Protein AF-A0A5X9KMF3-F1 (afdb_monomer_lite)

Radius of gyration: 29.98 Å; chains: 1; bounding box: 68×24×68 Å

Structure (mmCIF, N/CA/C/O backbone):
data_AF-A0A5X9KMF3-F1
#
_entry.id   AF-A0A5X9KMF3-F1
#
loop_
_atom_site.group_PDB
_atom_site.id
_atom_site.type_symbol
_atom_site.label_atom_id
_atom_site.label_alt_id
_atom_site.label_comp_id
_atom_site.label_asym_id
_atom_site.label_entity_id
_atom_site.label_seq_id
_atom_site.pdbx_PDB_ins_code
_atom_site.Cartn_x
_atom_site.Cartn_y
_atom_site.Cartn_z
_atom_site.occupancy
_atom_site.B_iso_or_equiv
_atom_site.auth_seq_id
_atom_site.auth_comp_id
_atom_site.auth_asym_id
_atom_site.auth_atom_id
_atom_site.pdbx_PDB_model_num
ATOM 1 N N . MET A 1 1 ? 17.899 -7.761 -8.837 1.00 62.50 1 MET A N 1
ATOM 2 C CA . MET A 1 1 ? 18.373 -8.070 -10.196 1.00 62.50 1 MET A CA 1
ATOM 3 C C . MET A 1 1 ? 19.667 -7.325 -10.381 1.00 62.50 1 MET A C 1
ATOM 5 O O . MET A 1 1 ? 19.669 -6.113 -10.168 1.00 62.50 1 MET A O 1
ATOM 9 N N . ASN A 1 2 ? 20.748 -8.046 -10.650 1.00 80.50 2 ASN A N 1
ATOM 10 C CA . ASN A 1 2 ? 22.026 -7.410 -10.934 1.00 80.50 2 ASN A CA 1
ATOM 11 C C . ASN A 1 2 ? 21.920 -6.647 -12.273 1.00 80.50 2 ASN A C 1
ATOM 13 O O . ASN A 1 2 ? 21.127 -7.025 -13.141 1.00 80.50 2 ASN A O 1
ATOM 17 N N . ASN A 1 3 ? 22.671 -5.557 -12.445 1.00 80.88 3 ASN A N 1
ATOM 18 C CA . ASN A 1 3 ? 22.609 -4.752 -13.671 1.00 80.88 3 ASN A CA 1
ATOM 19 C C . ASN A 1 3 ? 23.021 -5.568 -14.913 1.00 80.88 3 ASN A C 1
ATOM 21 O O . ASN A 1 3 ? 22.440 -5.380 -15.983 1.00 80.88 3 ASN A O 1
ATOM 25 N N . ASP A 1 4 ? 23.931 -6.530 -14.750 1.00 84.62 4 ASP A N 1
ATOM 26 C CA . ASP A 1 4 ? 24.427 -7.388 -15.835 1.00 84.62 4 ASP A CA 1
ATOM 27 C C . ASP A 1 4 ? 23.371 -8.393 -16.326 1.00 84.62 4 ASP A C 1
ATOM 29 O O . ASP A 1 4 ? 23.191 -8.602 -17.529 1.00 84.62 4 ASP A O 1
ATOM 33 N N . GLU A 1 5 ? 22.591 -8.964 -15.402 1.00 89.62 5 GLU A N 1
ATOM 34 C CA . GLU A 1 5 ? 21.461 -9.847 -15.728 1.00 89.62 5 GLU A CA 1
ATOM 35 C C . GLU A 1 5 ? 20.388 -9.089 -16.515 1.00 89.62 5 GLU A C 1
ATOM 37 O O . GLU A 1 5 ? 19.820 -9.596 -17.484 1.00 89.62 5 GLU A O 1
ATOM 42 N N . LEU A 1 6 ? 20.117 -7.845 -16.108 1.00 90.69 6 LEU A N 1
ATOM 43 C CA . LEU A 1 6 ? 19.134 -6.984 -16.750 1.00 90.69 6 LEU A CA 1
ATOM 44 C C . LEU A 1 6 ? 19.566 -6.598 -18.170 1.00 90.69 6 LEU A C 1
ATOM 46 O O . LEU A 1 6 ? 18.737 -6.596 -19.081 1.00 90.69 6 LEU A O 1
ATOM 50 N N . ALA A 1 7 ? 20.849 -6.288 -18.371 1.00 90.88 7 ALA A N 1
ATOM 51 C CA . ALA A 1 7 ? 21.406 -5.993 -19.688 1.00 90.88 7 ALA A CA 1
ATOM 52 C C . ALA A 1 7 ? 21.315 -7.208 -20.623 1.00 90.88 7 ALA A C 1
ATOM 54 O O . ALA A 1 7 ? 20.821 -7.078 -21.744 1.00 90.88 7 ALA A O 1
ATOM 55 N N . THR A 1 8 ? 21.684 -8.392 -20.131 1.00 93.38 8 THR A N 1
ATOM 56 C CA . THR A 1 8 ? 21.601 -9.652 -20.888 1.00 93.38 8 THR A CA 1
ATOM 57 C C . THR A 1 8 ? 20.162 -9.962 -21.296 1.00 93.38 8 THR A C 1
ATOM 59 O O . THR A 1 8 ? 19.879 -10.217 -22.466 1.00 93.38 8 THR A O 1
ATOM 62 N N . ARG A 1 9 ? 19.216 -9.844 -20.356 1.00 93.00 9 ARG A N 1
ATOM 63 C CA . ARG A 1 9 ? 17.788 -10.079 -20.610 1.00 93.00 9 ARG A CA 1
ATOM 64 C C . ARG A 1 9 ? 17.213 -9.115 -21.650 1.00 93.00 9 ARG A C 1
ATOM 66 O O . ARG A 1 9 ? 16.388 -9.519 -22.466 1.00 93.00 9 ARG A O 1
ATOM 73 N N . ARG A 1 10 ? 17.634 -7.845 -21.632 1.00 93.81 10 ARG A N 1
ATOM 74 C CA . ARG A 1 10 ? 17.253 -6.859 -22.658 1.00 93.81 10 ARG A CA 1
ATOM 75 C C . ARG A 1 10 ? 17.819 -7.238 -24.021 1.00 93.81 10 ARG A C 1
ATOM 77 O O . ARG A 1 10 ? 17.061 -7.259 -24.981 1.00 93.81 10 ARG A O 1
ATOM 84 N N . ALA A 1 11 ? 19.111 -7.556 -24.095 1.00 94.06 11 ALA A N 1
ATOM 85 C CA . ALA A 1 11 ? 19.774 -7.916 -25.345 1.00 94.06 11 ALA A CA 1
ATOM 86 C C . ALA A 1 11 ? 19.123 -9.143 -25.999 1.00 94.06 11 ALA A C 1
ATOM 88 O O . ALA A 1 11 ? 18.802 -9.102 -27.182 1.00 94.06 11 ALA A O 1
ATOM 89 N N . GLN A 1 12 ? 18.834 -10.184 -25.213 1.00 95.81 12 GLN A N 1
ATOM 90 C CA . GLN A 1 12 ? 18.125 -11.368 -25.695 1.00 95.81 12 GLN A CA 1
ATOM 91 C C . GLN A 1 12 ? 16.726 -11.022 -26.220 1.00 95.81 12 GLN A C 1
ATOM 93 O O . GLN A 1 12 ? 16.363 -11.408 -27.325 1.00 95.81 12 GLN A O 1
ATOM 98 N N . ALA A 1 13 ? 15.941 -10.260 -25.457 1.00 94.44 13 ALA A N 1
ATOM 99 C CA . ALA A 1 13 ? 14.589 -9.903 -25.871 1.00 94.44 13 ALA A CA 1
ATOM 100 C C . ALA A 1 13 ? 14.560 -8.987 -27.110 1.00 94.44 13 ALA A C 1
ATOM 102 O O . ALA A 1 13 ? 13.610 -9.066 -27.887 1.00 94.44 13 ALA A O 1
ATOM 103 N N . ILE A 1 14 ? 15.581 -8.143 -27.299 1.00 95.19 14 ILE A N 1
ATOM 104 C CA . ILE A 1 14 ? 15.775 -7.345 -28.519 1.00 95.19 14 ILE A CA 1
ATOM 105 C C . ILE A 1 14 ? 16.138 -8.255 -29.699 1.00 95.19 14 ILE A C 1
ATOM 107 O O . ILE A 1 14 ? 15.555 -8.103 -30.766 1.00 95.19 14 ILE A O 1
ATOM 111 N N . ALA A 1 15 ? 17.046 -9.219 -29.510 1.00 95.50 15 ALA A N 1
ATOM 112 C CA . ALA A 1 15 ? 17.427 -10.176 -30.551 1.00 95.50 15 ALA A CA 1
ATOM 113 C C . ALA A 1 15 ? 16.251 -11.065 -31.000 1.00 95.50 15 ALA A C 1
ATOM 115 O O . ALA A 1 15 ? 16.145 -11.406 -32.172 1.00 95.50 15 ALA A O 1
ATOM 116 N N . GLU A 1 16 ? 15.349 -11.401 -30.076 1.00 95.69 16 GLU A N 1
ATOM 117 C CA . GLU A 1 16 ? 14.121 -12.166 -30.330 1.00 95.69 16 GLU A CA 1
ATOM 118 C C . GLU A 1 16 ? 12.946 -11.297 -30.849 1.00 95.69 16 GLU A C 1
ATOM 120 O O . GLU A 1 16 ? 11.836 -11.807 -30.982 1.00 95.69 16 GLU A O 1
ATOM 125 N N . ASP A 1 17 ? 13.152 -9.992 -31.082 1.00 93.56 17 ASP A N 1
ATOM 126 C CA . ASP A 1 17 ? 12.130 -8.994 -31.470 1.00 93.56 17 ASP A CA 1
ATOM 127 C C . ASP A 1 17 ? 10.833 -9.063 -30.637 1.00 93.56 17 ASP A C 1
ATOM 129 O O . ASP A 1 17 ? 9.696 -9.035 -31.123 1.00 93.56 17 ASP A O 1
ATOM 133 N N . ARG A 1 18 ? 10.989 -9.203 -29.318 1.00 96.00 18 ARG A N 1
ATOM 134 C CA . ARG A 1 18 ? 9.845 -9.446 -28.437 1.00 96.00 18 ARG A CA 1
ATOM 135 C C . ARG A 1 18 ? 9.045 -8.190 -28.138 1.00 96.00 18 ARG A C 1
ATOM 137 O O . ARG A 1 18 ? 9.550 -7.074 -28.007 1.00 96.00 18 ARG A O 1
ATOM 144 N N . CYS A 1 19 ? 7.755 -8.423 -27.935 1.00 96.31 19 CYS A N 1
ATOM 145 C CA . CYS A 1 19 ? 6.765 -7.405 -27.638 1.00 96.31 19 CYS A CA 1
ATOM 146 C C . CYS A 1 19 ? 6.231 -7.555 -26.209 1.00 96.31 19 CYS A C 1
ATOM 148 O O . CYS A 1 19 ? 5.891 -8.657 -25.772 1.00 96.31 19 CYS A O 1
ATOM 150 N N . PHE A 1 20 ? 6.108 -6.443 -25.484 1.00 96.75 20 PHE A N 1
ATOM 151 C CA . PHE A 1 20 ? 5.683 -6.442 -24.084 1.00 96.75 20 PHE A CA 1
ATOM 152 C C . PHE A 1 20 ? 4.690 -5.321 -23.780 1.00 96.75 20 PHE A C 1
ATOM 154 O O . PHE A 1 20 ? 4.711 -4.251 -24.390 1.00 96.75 20 PHE A O 1
ATOM 161 N N . SER A 1 21 ? 3.819 -5.559 -22.797 1.00 95.69 21 SER A N 1
ATOM 162 C CA . SER A 1 21 ? 2.996 -4.498 -22.223 1.00 95.69 21 SER A CA 1
ATOM 163 C C . SER A 1 21 ? 3.865 -3.504 -21.450 1.00 95.69 21 SER A C 1
ATOM 165 O O . SER A 1 21 ? 4.963 -3.829 -20.987 1.00 95.69 21 SER A O 1
ATOM 167 N N . LYS A 1 22 ? 3.351 -2.287 -21.254 1.00 94.62 22 LYS A N 1
ATOM 168 C CA . LYS A 1 22 ? 4.041 -1.235 -20.489 1.00 94.62 22 LYS A CA 1
ATOM 169 C C . LYS A 1 22 ? 4.452 -1.681 -19.077 1.00 94.62 22 LYS A C 1
ATOM 171 O O . LYS A 1 22 ? 5.509 -1.283 -18.595 1.00 94.62 22 LYS A O 1
ATOM 176 N N . GLU A 1 23 ? 3.636 -2.504 -18.425 1.00 94.00 23 GLU A N 1
ATOM 177 C CA . GLU A 1 23 ? 3.918 -3.049 -17.091 1.00 94.00 23 GLU A CA 1
ATOM 178 C C . GLU A 1 23 ? 5.091 -4.026 -17.125 1.00 94.00 23 GLU A C 1
ATOM 180 O O . GLU A 1 23 ? 6.064 -3.831 -16.401 1.00 94.00 23 GLU A O 1
ATOM 185 N N . ARG A 1 24 ? 5.069 -5.000 -18.045 1.00 95.62 24 ARG A N 1
ATOM 186 C CA . ARG A 1 24 ? 6.171 -5.958 -18.203 1.00 95.62 24 ARG A CA 1
ATOM 187 C C . ARG A 1 24 ? 7.481 -5.264 -18.573 1.00 95.62 24 ARG A C 1
ATOM 189 O O . ARG A 1 24 ? 8.517 -5.583 -18.001 1.00 95.62 24 ARG A O 1
ATOM 196 N N . LEU A 1 25 ? 7.444 -4.258 -19.453 1.00 96.00 25 LEU A N 1
ATOM 197 C CA . LEU A 1 25 ? 8.618 -3.430 -19.761 1.00 96.00 25 LEU A CA 1
ATOM 198 C C . LEU A 1 25 ? 9.197 -2.768 -18.506 1.00 96.00 25 LEU A C 1
ATOM 200 O O . LEU A 1 25 ? 10.410 -2.800 -18.298 1.00 96.00 25 LEU A O 1
ATOM 204 N N . ARG A 1 26 ? 8.346 -2.193 -17.651 1.00 94.25 26 ARG A N 1
ATOM 205 C CA . ARG A 1 26 ? 8.772 -1.509 -16.424 1.00 94.25 26 ARG A CA 1
ATOM 206 C C . ARG A 1 26 ? 9.330 -2.480 -15.387 1.00 94.25 26 ARG A C 1
ATOM 208 O O . ARG A 1 26 ? 10.359 -2.176 -14.777 1.00 94.25 26 ARG A O 1
ATOM 215 N N . ASP A 1 27 ? 8.647 -3.597 -15.182 1.00 93.19 27 ASP A N 1
ATOM 216 C CA . ASP A 1 27 ? 8.865 -4.471 -14.033 1.00 93.19 27 ASP A CA 1
ATOM 217 C C . ASP A 1 27 ? 9.945 -5.526 -14.326 1.00 93.19 27 ASP A C 1
ATOM 219 O O . ASP A 1 27 ? 10.800 -5.768 -13.478 1.00 93.19 27 ASP A O 1
ATOM 223 N N . GLU A 1 28 ? 9.992 -6.067 -15.550 1.00 93.81 28 GLU A N 1
ATOM 224 C CA . GLU A 1 28 ? 10.980 -7.082 -15.952 1.00 93.81 28 GLU A CA 1
ATOM 225 C C . GLU A 1 28 ? 12.228 -6.491 -16.611 1.00 93.81 28 GLU A C 1
ATOM 227 O O . GLU A 1 28 ? 13.327 -7.010 -16.424 1.00 93.81 28 GLU A O 1
ATOM 232 N N . PHE A 1 29 ? 12.072 -5.421 -17.396 1.00 94.25 29 PHE A N 1
ATOM 233 C CA . PHE A 1 29 ? 13.162 -4.865 -18.206 1.00 94.25 29 PHE A CA 1
ATOM 234 C C . PHE A 1 29 ? 13.611 -3.487 -17.735 1.00 94.25 29 PHE A C 1
ATOM 236 O O . PHE A 1 29 ? 14.621 -2.977 -18.223 1.00 94.25 29 PHE A O 1
ATOM 243 N N . ARG A 1 30 ? 12.904 -2.851 -16.790 1.00 93.81 30 ARG A N 1
ATOM 244 C CA . ARG A 1 30 ? 13.149 -1.453 -16.390 1.00 93.81 30 ARG A CA 1
ATOM 245 C C . ARG A 1 30 ? 13.241 -0.533 -17.614 1.00 93.81 30 ARG A C 1
ATOM 247 O O . ARG A 1 30 ? 14.127 0.316 -17.683 1.00 93.81 30 ARG A O 1
ATOM 254 N N . MET A 1 31 ? 12.363 -0.734 -18.591 1.00 95.31 31 MET A N 1
ATOM 255 C CA . MET A 1 31 ? 12.254 0.046 -19.823 1.00 95.31 31 MET A CA 1
ATOM 256 C C . MET A 1 31 ? 10.902 0.756 -19.887 1.00 95.31 31 MET A C 1
ATOM 258 O O . MET A 1 31 ? 9.953 0.409 -19.185 1.00 95.31 31 MET A O 1
ATOM 262 N N . LYS A 1 32 ? 10.822 1.779 -20.729 1.00 96.06 32 LYS A N 1
ATOM 263 C CA . LYS A 1 32 ? 9.581 2.459 -21.100 1.00 96.06 32 LYS A CA 1
ATOM 264 C C . LYS A 1 32 ? 9.576 2.680 -22.615 1.00 96.06 32 LYS A C 1
ATOM 266 O O . LYS A 1 32 ? 10.663 2.800 -23.177 1.00 96.06 32 LYS A O 1
ATOM 271 N N . PRO A 1 33 ? 8.410 2.780 -23.268 1.00 97.06 33 PRO A N 1
ATOM 272 C CA . PRO A 1 33 ? 8.350 3.173 -24.674 1.00 97.06 33 PRO A CA 1
ATOM 273 C C . PRO A 1 33 ? 9.122 4.476 -24.912 1.00 97.06 33 PRO A C 1
ATOM 275 O O . PRO A 1 33 ? 9.086 5.376 -24.057 1.00 97.06 33 PRO A O 1
ATOM 278 N N . ALA A 1 34 ? 9.850 4.565 -26.028 1.00 96.06 34 ALA A N 1
ATOM 279 C CA . ALA A 1 34 ? 10.508 5.804 -26.419 1.00 96.06 34 ALA A CA 1
ATOM 280 C C . ALA A 1 34 ? 9.464 6.920 -26.632 1.00 96.06 34 ALA A C 1
ATOM 282 O O . ALA A 1 34 ? 8.295 6.632 -26.912 1.00 96.06 34 ALA A O 1
ATOM 283 N N . PRO A 1 35 ? 9.842 8.202 -26.488 1.00 94.44 35 PRO A N 1
ATOM 284 C CA . PRO A 1 35 ? 8.966 9.298 -26.888 1.00 94.44 35 PRO A CA 1
ATOM 285 C C . PRO A 1 35 ? 8.538 9.122 -28.355 1.00 94.44 35 PRO A C 1
ATOM 287 O O . PRO A 1 35 ? 9.395 9.044 -29.228 1.00 94.44 35 PRO A O 1
ATOM 290 N N . GLY A 1 36 ? 7.231 9.019 -28.610 1.00 92.88 36 GLY A N 1
ATOM 291 C CA . GLY A 1 36 ? 6.683 8.791 -29.956 1.00 92.88 36 GLY A CA 1
ATOM 292 C C . GLY A 1 36 ? 6.665 7.333 -30.433 1.00 92.88 36 GLY A C 1
ATOM 293 O O . GLY A 1 36 ? 6.317 7.091 -31.582 1.00 92.88 36 GLY A O 1
ATOM 294 N N . ALA A 1 37 ? 7.021 6.356 -29.591 1.00 94.38 37 ALA A N 1
ATOM 295 C CA . ALA A 1 37 ? 6.889 4.946 -29.95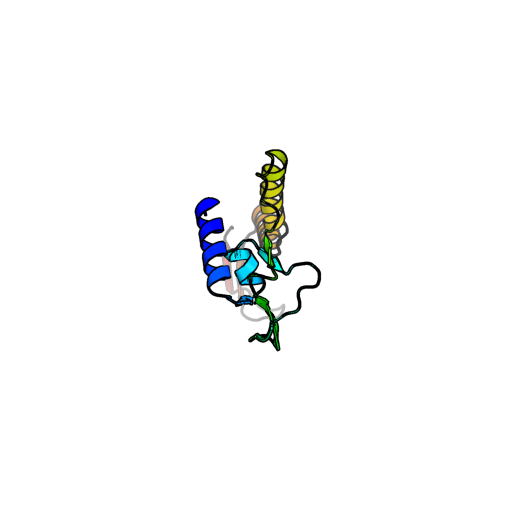2 1.00 94.38 37 ALA A CA 1
ATOM 296 C C . ALA A 1 37 ? 5.409 4.544 -30.059 1.00 94.38 37 ALA A C 1
ATOM 298 O O . ALA A 1 37 ? 4.672 4.592 -29.068 1.00 94.38 37 ALA A O 1
ATOM 299 N N . GLU A 1 38 ? 4.999 4.103 -31.248 1.00 94.94 38 GLU A N 1
ATOM 300 C CA . GLU A 1 38 ? 3.649 3.606 -31.501 1.00 94.94 38 GLU A CA 1
ATOM 301 C C . GLU A 1 38 ? 3.492 2.150 -31.025 1.00 94.94 38 GLU A C 1
ATOM 303 O O . GLU A 1 38 ? 4.405 1.329 -31.168 1.00 94.94 38 GLU A O 1
ATOM 308 N N . PRO A 1 39 ? 2.343 1.793 -30.432 1.00 95.75 39 PRO A N 1
ATOM 309 C CA . PRO A 1 39 ? 2.089 0.433 -29.997 1.00 95.75 39 PRO A CA 1
ATOM 310 C C . PRO A 1 39 ? 1.824 -0.488 -31.188 1.00 95.75 39 PRO A C 1
ATOM 312 O O . PRO A 1 39 ? 1.040 -0.176 -32.079 1.00 95.75 39 PRO A O 1
ATOM 315 N N . VAL A 1 40 ? 2.406 -1.685 -31.146 1.00 95.81 40 VAL A N 1
ATOM 316 C CA . VAL A 1 40 ? 2.201 -2.731 -32.162 1.00 95.81 40 VAL A CA 1
ATOM 317 C C . VAL A 1 40 ? 0.752 -3.201 -32.160 1.00 95.81 40 VAL A C 1
ATOM 319 O O . VAL A 1 40 ? 0.167 -3.492 -33.201 1.00 95.81 40 VAL A O 1
ATOM 322 N N . LYS A 1 41 ? 0.172 -3.333 -30.962 1.00 95.38 41 LYS A N 1
ATOM 323 C CA . LYS A 1 41 ? -1.186 -3.837 -30.785 1.00 95.38 41 LYS A CA 1
ATOM 324 C C . LYS A 1 41 ? -1.790 -3.378 -29.469 1.00 95.38 41 LYS A C 1
ATOM 326 O O . LYS A 1 41 ? -1.096 -3.174 -28.472 1.00 95.38 41 LYS A O 1
ATOM 331 N N . TRP A 1 42 ? -3.114 -3.292 -29.476 1.00 96.06 42 TRP A N 1
ATOM 332 C CA . TRP A 1 42 ? -3.936 -3.064 -28.298 1.00 96.06 42 TRP A CA 1
ATOM 333 C C . TRP A 1 42 ? -4.684 -4.337 -27.918 1.00 96.06 42 TRP A C 1
ATOM 335 O O . TRP A 1 42 ? -5.269 -5.001 -28.774 1.00 96.06 42 TRP A O 1
ATOM 345 N N . TYR A 1 43 ? -4.707 -4.642 -26.626 1.00 94.06 43 TYR A N 1
ATOM 346 C CA . TYR A 1 43 ? -5.474 -5.748 -26.058 1.00 94.06 43 TYR A CA 1
ATOM 347 C C . TYR A 1 43 ? -6.492 -5.215 -25.055 1.00 94.06 43 TYR A C 1
ATOM 349 O O . TYR A 1 43 ? -6.209 -4.265 -24.329 1.00 94.06 43 TYR A O 1
ATOM 357 N N . LYS A 1 44 ? -7.685 -5.813 -25.011 1.00 94.81 44 LYS A N 1
ATOM 358 C CA . LYS A 1 44 ? -8.706 -5.492 -24.006 1.00 94.81 44 LYS A CA 1
ATOM 359 C C . LYS A 1 44 ? -8.324 -6.146 -22.675 1.00 94.81 44 LYS A C 1
ATOM 361 O O . LYS A 1 44 ? -7.893 -7.295 -22.665 1.00 94.81 44 LYS A O 1
ATOM 366 N N . ASN A 1 45 ? -8.475 -5.427 -21.568 1.00 90.81 45 ASN A N 1
ATOM 367 C CA . ASN A 1 45 ? -8.346 -5.997 -20.230 1.00 90.81 45 ASN A CA 1
ATOM 368 C C . ASN A 1 45 ? -9.713 -6.477 -19.706 1.00 90.81 45 ASN A C 1
ATOM 370 O O . ASN A 1 45 ? -10.767 -6.177 -20.271 1.00 90.81 45 ASN A O 1
ATOM 374 N N . THR A 1 46 ? -9.697 -7.226 -18.607 1.00 89.25 46 THR A N 1
ATOM 375 C CA . THR A 1 46 ? -10.901 -7.779 -17.963 1.00 89.25 46 THR A CA 1
ATOM 376 C C . THR A 1 46 ? -11.817 -6.712 -17.361 1.00 89.25 46 THR A C 1
ATOM 378 O O . THR A 1 46 ? -12.993 -6.971 -17.142 1.00 89.25 46 THR A O 1
ATOM 381 N N . TYR A 1 47 ? -11.305 -5.500 -17.146 1.00 88.50 47 TYR A N 1
ATOM 382 C CA . TYR A 1 47 ? -12.001 -4.382 -16.505 1.00 88.50 47 TYR A CA 1
ATOM 383 C C . TYR A 1 47 ? -12.546 -3.356 -17.513 1.00 88.50 47 TYR A C 1
ATOM 385 O O . TYR A 1 47 ? -12.816 -2.213 -17.161 1.00 88.50 47 TYR A O 1
ATOM 393 N N . GLY A 1 48 ? -12.670 -3.735 -18.790 1.00 87.38 48 GLY A N 1
ATOM 394 C CA . GLY A 1 48 ? -13.244 -2.887 -19.843 1.00 87.38 48 GLY A CA 1
ATOM 395 C C . GLY A 1 48 ? -12.288 -1.867 -20.475 1.00 87.38 48 GLY A C 1
ATOM 396 O O . GLY A 1 48 ? -12.645 -1.240 -21.470 1.00 87.38 48 GLY A O 1
ATOM 397 N N . GLY A 1 49 ? -11.062 -1.740 -19.971 1.00 92.44 49 GLY A N 1
ATOM 398 C CA . GLY A 1 49 ? -9.993 -0.935 -20.561 1.00 92.44 49 GLY A CA 1
ATOM 399 C C . GLY A 1 49 ? -9.211 -1.663 -21.659 1.00 92.44 49 GLY A C 1
ATOM 400 O O . GLY A 1 49 ? -9.457 -2.828 -21.979 1.00 92.44 49 GLY A O 1
ATOM 401 N N . ARG A 1 50 ? -8.224 -0.976 -22.241 1.00 94.38 50 ARG A N 1
ATOM 402 C CA . ARG A 1 50 ? -7.255 -1.557 -23.182 1.00 94.38 50 ARG A CA 1
ATOM 403 C C . ARG A 1 50 ? -5.833 -1.250 -22.729 1.00 94.38 50 ARG A C 1
ATOM 405 O O . ARG A 1 50 ? -5.595 -0.209 -22.124 1.00 94.38 50 ARG A O 1
ATOM 412 N N . PHE A 1 51 ? -4.891 -2.127 -23.050 1.00 93.19 51 PHE A N 1
ATOM 413 C CA . PHE A 1 51 ? -3.468 -1.883 -22.848 1.00 93.19 51 PHE A CA 1
ATOM 414 C C . PHE A 1 51 ? -2.690 -2.066 -24.149 1.00 93.19 51 PHE A C 1
ATOM 416 O O . PHE A 1 51 ? -2.999 -2.929 -24.974 1.00 93.19 51 PHE A O 1
ATOM 423 N N . ALA A 1 52 ? -1.684 -1.216 -24.312 1.00 95.75 52 ALA A N 1
ATOM 424 C CA . ALA A 1 52 ? -0.777 -1.207 -25.442 1.00 95.75 52 ALA A CA 1
ATOM 425 C C . ALA A 1 52 ? 0.399 -2.165 -25.226 1.00 95.75 52 ALA A C 1
ATOM 427 O O . ALA A 1 52 ? 0.908 -2.317 -24.107 1.00 95.75 52 ALA A O 1
ATOM 428 N N . VAL A 1 53 ? 0.844 -2.769 -26.322 1.00 96.81 53 VAL A N 1
ATOM 429 C CA . VAL A 1 53 ? 2.035 -3.612 -26.399 1.00 96.81 53 VAL A CA 1
ATOM 430 C C . VAL A 1 53 ? 3.035 -2.973 -27.357 1.00 96.81 53 VAL A C 1
ATOM 432 O O . VAL A 1 53 ? 2.665 -2.550 -28.450 1.00 96.81 53 VAL A O 1
ATOM 435 N N . TYR A 1 54 ? 4.297 -2.915 -26.941 1.00 97.56 54 TYR A N 1
ATOM 436 C CA . TYR A 1 54 ? 5.386 -2.260 -27.664 1.00 97.56 54 TYR A CA 1
ATOM 437 C C . TYR A 1 54 ? 6.492 -3.267 -27.967 1.00 97.56 54 TYR A C 1
ATOM 439 O O . TYR A 1 54 ? 6.748 -4.158 -27.149 1.00 97.56 54 TYR A O 1
ATOM 447 N N . ARG A 1 55 ? 7.172 -3.103 -29.106 1.00 96.88 55 ARG A N 1
ATOM 448 C CA . ARG A 1 55 ? 8.444 -3.791 -29.357 1.00 96.88 55 ARG A CA 1
ATOM 449 C C . ARG A 1 55 ? 9.484 -3.278 -28.383 1.00 96.88 55 ARG A C 1
ATOM 451 O O . ARG A 1 55 ? 9.582 -2.075 -28.139 1.00 96.88 55 ARG A O 1
ATOM 458 N N . ILE A 1 56 ? 10.282 -4.186 -27.838 1.00 95.88 56 ILE A N 1
ATOM 459 C CA . ILE A 1 56 ? 11.344 -3.806 -26.910 1.00 95.88 56 ILE A CA 1
ATOM 460 C C . ILE A 1 56 ? 12.438 -2.965 -27.589 1.00 95.88 56 ILE A C 1
ATOM 462 O O . ILE A 1 56 ? 13.020 -2.106 -26.932 1.00 95.88 56 ILE A O 1
ATOM 466 N N . ALA A 1 57 ? 12.658 -3.144 -28.896 1.00 95.25 57 ALA A N 1
ATOM 467 C CA . ALA A 1 57 ? 13.577 -2.326 -29.689 1.00 95.25 57 ALA A CA 1
ATOM 468 C C . ALA A 1 57 ? 13.162 -0.840 -29.747 1.00 95.25 57 ALA A C 1
ATOM 470 O O . ALA A 1 57 ? 14.022 0.035 -29.757 1.00 95.25 57 ALA A O 1
ATOM 471 N N . ASP A 1 58 ? 11.856 -0.553 -29.682 1.00 96.25 58 ASP A N 1
ATOM 472 C CA . ASP A 1 58 ? 11.291 0.806 -29.683 1.00 96.25 58 ASP A CA 1
ATOM 473 C C . ASP A 1 58 ? 11.217 1.414 -28.260 1.00 96.25 58 ASP A C 1
ATOM 475 O O . ASP A 1 58 ? 10.572 2.440 -28.016 1.00 96.25 58 ASP A O 1
ATOM 479 N N . CYS A 1 59 ? 11.835 0.764 -27.270 1.00 96.12 59 CYS A N 1
ATOM 480 C CA . CYS A 1 59 ? 11.799 1.169 -25.868 1.00 96.12 59 CYS A CA 1
ATOM 481 C C . CYS A 1 59 ? 13.169 1.655 -25.382 1.00 96.12 59 CYS A C 1
ATOM 483 O O . CYS A 1 59 ? 14.219 1.205 -25.825 1.00 96.12 59 CYS A O 1
ATOM 485 N N . VAL A 1 60 ? 13.161 2.537 -24.382 1.00 95.69 60 VAL A N 1
ATOM 486 C CA . VAL A 1 60 ? 14.369 3.091 -23.760 1.00 95.69 60 VAL A CA 1
ATOM 487 C C . VAL A 1 60 ? 14.475 2.678 -22.288 1.00 95.69 60 VAL A C 1
ATOM 489 O O . VAL A 1 60 ? 13.449 2.568 -21.600 1.00 95.69 60 VAL A O 1
ATOM 492 N N . PRO A 1 61 ? 15.693 2.475 -21.753 1.00 94.50 61 PRO A N 1
ATOM 493 C CA . PRO A 1 61 ? 15.892 2.236 -20.329 1.00 94.50 61 PRO A CA 1
ATOM 494 C C . PRO A 1 61 ? 15.297 3.356 -19.470 1.00 94.50 61 PRO A C 1
ATOM 496 O O . PRO A 1 61 ? 15.420 4.549 -19.755 1.00 94.50 61 PRO A O 1
ATOM 499 N N . MET A 1 62 ? 14.643 2.975 -18.377 1.00 94.31 62 MET A N 1
ATOM 500 C CA . MET A 1 62 ? 14.238 3.921 -17.347 1.00 94.31 62 MET A CA 1
ATOM 501 C C . MET A 1 62 ? 15.460 4.409 -16.576 1.00 94.31 62 MET A C 1
ATOM 503 O O . MET A 1 62 ? 16.422 3.670 -16.377 1.00 94.31 62 MET A O 1
ATOM 507 N N . ARG A 1 63 ? 15.359 5.630 -16.044 1.00 90.00 63 ARG A N 1
ATOM 508 C CA . ARG A 1 63 ? 16.355 6.180 -15.125 1.00 90.00 63 ARG A CA 1
ATOM 509 C C . ARG A 1 63 ? 16.619 5.207 -13.974 1.00 90.00 63 ARG A C 1
ATOM 511 O O . ARG A 1 63 ? 15.681 4.667 -13.371 1.00 90.00 63 ARG A O 1
ATOM 518 N N . GLU A 1 64 ? 17.895 5.024 -13.663 1.00 85.69 64 GLU A N 1
ATOM 519 C CA . GLU A 1 64 ? 18.328 4.235 -12.517 1.00 85.69 64 GLU A CA 1
ATOM 520 C C . GLU A 1 64 ? 17.724 4.778 -11.223 1.00 85.69 64 GLU A C 1
ATOM 522 O O . GLU A 1 64 ? 17.616 5.994 -11.010 1.00 85.69 64 GLU A O 1
ATOM 527 N N . LYS A 1 65 ? 17.292 3.859 -10.355 1.00 83.06 65 LYS A N 1
ATOM 528 C CA . LYS A 1 65 ? 16.821 4.237 -9.027 1.00 83.06 65 LYS A CA 1
ATOM 529 C C . LYS A 1 65 ? 18.041 4.617 -8.207 1.00 83.06 65 LYS A C 1
ATOM 531 O O . LYS A 1 65 ? 18.860 3.766 -7.884 1.00 83.06 65 LYS A O 1
ATOM 536 N N . ARG A 1 66 ? 18.135 5.895 -7.855 1.00 87.19 66 ARG A N 1
ATOM 537 C CA . ARG A 1 66 ? 19.105 6.342 -6.859 1.00 87.19 66 ARG A CA 1
ATOM 538 C C . ARG A 1 66 ? 18.710 5.777 -5.495 1.00 87.19 66 ARG A C 1
ATOM 540 O O . ARG A 1 66 ? 17.507 5.702 -5.217 1.00 87.19 66 ARG A O 1
ATOM 547 N N . PRO A 1 67 ? 19.683 5.407 -4.649 1.00 88.94 67 PRO A N 1
ATOM 548 C CA . PRO A 1 67 ? 19.384 5.081 -3.267 1.00 88.94 67 PRO A CA 1
ATOM 549 C C . PRO A 1 67 ? 18.705 6.280 -2.602 1.00 88.94 67 PRO A C 1
ATOM 551 O O . PRO A 1 67 ? 19.028 7.440 -2.876 1.00 88.94 67 PRO A O 1
ATOM 554 N N . LEU A 1 68 ? 17.725 5.989 -1.752 1.00 92.06 68 LEU A N 1
ATOM 555 C CA . LEU A 1 68 ? 17.059 7.009 -0.954 1.00 92.06 68 LEU A CA 1
ATOM 556 C C . LEU A 1 68 ? 18.053 7.579 0.060 1.00 92.06 68 LEU A C 1
ATOM 558 O O . LEU A 1 68 ? 18.815 6.846 0.686 1.00 92.06 68 LEU A O 1
ATOM 562 N N . THR A 1 69 ? 18.016 8.893 0.250 1.00 95.25 69 THR A N 1
ATOM 563 C CA . THR A 1 69 ? 18.754 9.546 1.339 1.00 95.25 69 THR A CA 1
ATOM 564 C C . THR A 1 69 ? 18.162 9.162 2.699 1.00 95.25 69 THR A C 1
ATOM 566 O O . THR A 1 69 ? 16.981 8.820 2.797 1.00 95.25 69 THR A O 1
ATOM 569 N N . SER A 1 70 ? 18.940 9.294 3.777 1.00 95.81 70 SER A N 1
ATOM 570 C CA . SER A 1 70 ? 18.459 9.057 5.150 1.00 95.81 70 SER A CA 1
ATOM 571 C C . SER A 1 70 ? 17.202 9.873 5.486 1.00 95.81 70 SER A C 1
ATOM 573 O O . SER A 1 70 ? 16.245 9.341 6.047 1.00 95.81 70 SER A O 1
ATOM 575 N N . LYS A 1 71 ? 17.151 11.142 5.054 1.00 96.62 71 LYS A N 1
ATOM 576 C CA . LYS A 1 71 ? 15.974 12.015 5.207 1.00 96.62 71 LYS A CA 1
ATOM 577 C C . LYS A 1 71 ? 14.739 11.460 4.490 1.00 96.62 71 LYS A C 1
ATOM 579 O O . LYS A 1 71 ? 13.644 11.509 5.042 1.00 96.62 71 LYS A O 1
ATOM 584 N N . GLN A 1 72 ? 14.903 10.920 3.282 1.00 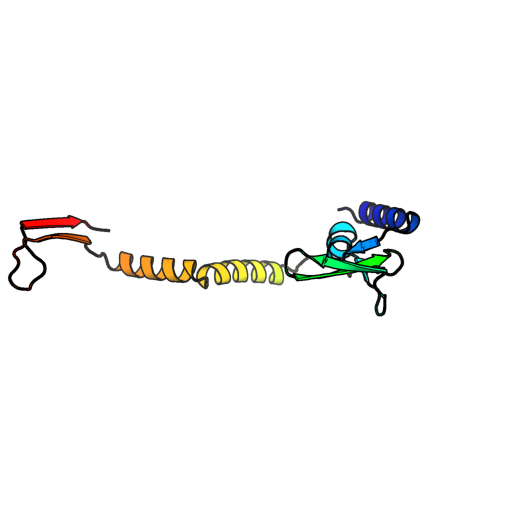95.81 72 GLN A N 1
ATOM 585 C CA . GLN A 1 72 ? 13.797 10.332 2.520 1.00 95.81 72 GLN A CA 1
ATOM 586 C C . GLN A 1 72 ? 13.304 9.019 3.132 1.00 95.81 72 GLN A C 1
ATOM 588 O O . GLN A 1 72 ? 12.097 8.789 3.165 1.00 95.81 72 GLN A O 1
ATOM 593 N N . LEU A 1 73 ? 14.208 8.185 3.655 1.00 95.44 73 LEU A N 1
ATOM 594 C CA . LEU A 1 73 ? 13.833 6.968 4.379 1.00 95.44 73 LEU A CA 1
ATOM 595 C C . LEU A 1 73 ? 12.996 7.300 5.619 1.00 95.44 73 LEU A C 1
ATOM 597 O O . LEU A 1 73 ? 11.909 6.749 5.792 1.00 95.44 73 LEU A O 1
ATOM 601 N N . LEU A 1 74 ? 13.452 8.260 6.430 1.00 96.75 74 LEU A N 1
ATOM 602 C CA . LEU A 1 74 ? 12.717 8.717 7.610 1.00 96.75 74 LEU A CA 1
ATOM 603 C C . LEU A 1 74 ? 11.349 9.307 7.237 1.00 96.75 74 LEU A C 1
ATOM 605 O O . LEU A 1 74 ? 10.350 9.021 7.894 1.00 96.75 74 LEU A O 1
ATOM 609 N N . ALA A 1 75 ? 11.280 10.106 6.169 1.00 96.94 75 ALA A N 1
ATOM 610 C CA . ALA A 1 75 ? 10.015 10.646 5.675 1.00 96.94 75 ALA A CA 1
ATOM 611 C C . ALA A 1 75 ? 9.040 9.532 5.252 1.00 96.94 75 ALA A C 1
ATOM 613 O O . ALA A 1 75 ? 7.862 9.593 5.597 1.00 96.94 75 ALA A O 1
ATOM 614 N N . GLY A 1 76 ? 9.529 8.486 4.577 1.00 96.31 76 GLY A N 1
ATOM 615 C CA . GLY A 1 76 ? 8.723 7.320 4.207 1.00 96.31 76 GLY A CA 1
ATOM 616 C C . GLY A 1 76 ? 8.189 6.550 5.419 1.00 96.31 76 GLY A C 1
ATOM 617 O O . GLY A 1 76 ? 7.011 6.197 5.459 1.00 96.31 76 GLY A O 1
ATOM 618 N N . GLN A 1 77 ? 9.021 6.352 6.446 1.00 96.38 77 GLN A N 1
ATOM 619 C CA . GLN A 1 77 ? 8.601 5.722 7.704 1.00 96.38 77 GLN A CA 1
ATOM 620 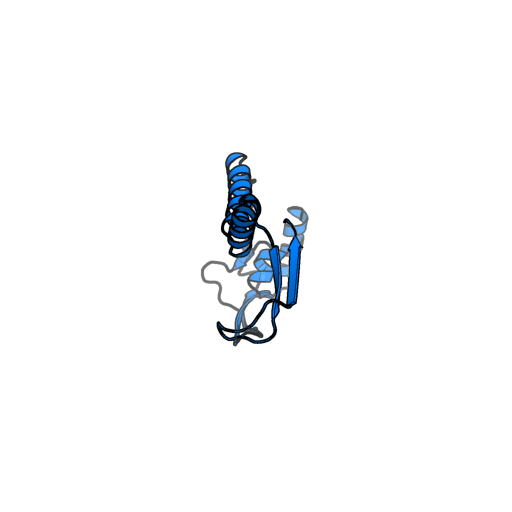C C . GLN A 1 77 ? 7.513 6.540 8.411 1.00 96.38 77 GLN A C 1
ATOM 622 O O . GLN A 1 77 ? 6.487 5.989 8.812 1.00 96.38 77 GLN A O 1
ATOM 627 N N . ARG A 1 78 ? 7.694 7.865 8.502 1.00 97.00 78 ARG A N 1
ATOM 628 C CA . ARG A 1 78 ? 6.697 8.781 9.078 1.00 97.00 78 ARG A CA 1
ATOM 629 C C . ARG A 1 78 ? 5.379 8.729 8.315 1.00 97.00 78 ARG A C 1
ATOM 631 O O . ARG A 1 78 ? 4.328 8.598 8.934 1.00 97.00 78 ARG A O 1
ATOM 638 N N . LEU A 1 79 ? 5.432 8.776 6.984 1.00 97.12 79 LEU A N 1
ATOM 639 C CA . LEU A 1 79 ? 4.241 8.697 6.144 1.00 97.12 79 LEU A CA 1
ATOM 640 C C . LEU A 1 79 ? 3.482 7.382 6.358 1.00 97.12 79 LEU A C 1
ATOM 642 O O . LEU A 1 79 ? 2.261 7.401 6.458 1.00 97.12 79 LEU A O 1
ATOM 646 N N . SER A 1 80 ? 4.186 6.255 6.487 1.00 94.94 80 SER A N 1
ATOM 647 C CA . SER A 1 80 ? 3.566 4.953 6.773 1.00 94.94 80 SER A CA 1
ATOM 648 C C . SER A 1 80 ? 2.819 4.936 8.113 1.00 94.94 80 SER A C 1
ATOM 650 O O . SER A 1 80 ? 1.725 4.377 8.214 1.00 94.94 80 SER A O 1
ATOM 652 N N . VAL A 1 81 ? 3.379 5.553 9.156 1.00 95.06 81 VAL A N 1
ATOM 653 C CA . VAL A 1 81 ? 2.699 5.682 10.457 1.00 95.06 81 VAL A CA 1
ATOM 654 C C . VAL A 1 81 ? 1.479 6.594 10.337 1.00 95.06 81 VAL A C 1
ATOM 656 O O . VAL A 1 81 ? 0.378 6.191 10.704 1.00 95.06 81 VAL A O 1
ATOM 659 N N . LEU A 1 82 ? 1.648 7.785 9.758 1.00 95.69 82 LEU A N 1
ATOM 660 C CA . LEU A 1 82 ? 0.558 8.749 9.592 1.00 95.69 82 LEU A CA 1
ATOM 661 C C . LEU A 1 82 ? -0.583 8.187 8.742 1.00 95.69 82 LEU A C 1
ATOM 663 O O . LEU A 1 82 ? -1.744 8.360 9.088 1.00 95.69 82 LEU A O 1
ATOM 667 N N . SER A 1 83 ? -0.271 7.464 7.667 1.00 96.62 83 SER A N 1
ATOM 668 C CA . SER A 1 83 ? -1.278 6.824 6.820 1.00 96.62 83 SER A CA 1
ATOM 669 C C . SER A 1 83 ? -2.099 5.789 7.585 1.00 96.62 83 SER A C 1
ATOM 671 O O . SER A 1 83 ? -3.297 5.677 7.342 1.00 96.62 83 SER A O 1
ATOM 673 N N . ARG A 1 84 ? -1.481 5.034 8.503 1.00 95.00 84 ARG A N 1
ATOM 674 C CA . ARG A 1 84 ? -2.197 4.072 9.352 1.00 95.00 84 ARG A CA 1
ATOM 675 C C . ARG A 1 84 ? -3.103 4.786 10.346 1.00 95.00 84 ARG A C 1
ATOM 677 O O . ARG A 1 84 ? -4.280 4.450 10.419 1.00 95.00 84 ARG A O 1
ATOM 684 N N . LEU A 1 85 ? -2.590 5.803 11.036 1.00 92.75 85 LEU A N 1
ATOM 685 C CA . LEU A 1 85 ? -3.362 6.581 12.010 1.00 92.75 85 LEU A CA 1
ATOM 686 C C . LEU A 1 85 ? -4.539 7.328 11.365 1.00 92.75 85 LEU A C 1
ATOM 688 O O . LEU A 1 85 ? -5.635 7.338 11.914 1.00 92.75 85 LEU A O 1
ATOM 692 N N . ASN A 1 86 ? -4.336 7.893 10.173 1.00 94.69 86 ASN A N 1
ATOM 693 C CA . ASN A 1 86 ? -5.358 8.659 9.455 1.00 94.69 86 ASN A CA 1
ATOM 694 C C . ASN A 1 86 ? -6.329 7.789 8.646 1.00 94.69 86 ASN A C 1
ATOM 696 O O . ASN A 1 86 ? -7.330 8.298 8.136 1.00 94.69 86 ASN A O 1
ATOM 700 N N . SER A 1 87 ? -6.054 6.490 8.506 1.00 97.44 87 SER A N 1
ATOM 701 C CA . SER A 1 87 ? -6.993 5.562 7.876 1.00 97.44 87 SER A CA 1
ATOM 702 C C . SER A 1 87 ? -8.317 5.518 8.646 1.00 97.44 87 SER A C 1
ATOM 704 O O . SER A 1 87 ? -8.376 5.851 9.829 1.00 97.44 87 SER A O 1
ATOM 706 N N . THR A 1 88 ? -9.400 5.095 7.992 1.00 97.94 88 THR A N 1
ATOM 707 C CA . THR A 1 88 ? -10.697 4.923 8.667 1.00 97.94 88 THR A CA 1
ATOM 708 C C . THR A 1 88 ? -10.567 3.989 9.867 1.00 97.94 88 THR A C 1
ATOM 710 O O . THR A 1 88 ? -10.945 4.375 10.966 1.00 97.94 88 THR A O 1
ATOM 713 N N . SER A 1 89 ? -9.938 2.823 9.698 1.00 97.31 89 SER A N 1
ATOM 714 C CA . SER A 1 89 ? -9.705 1.877 10.795 1.00 97.31 8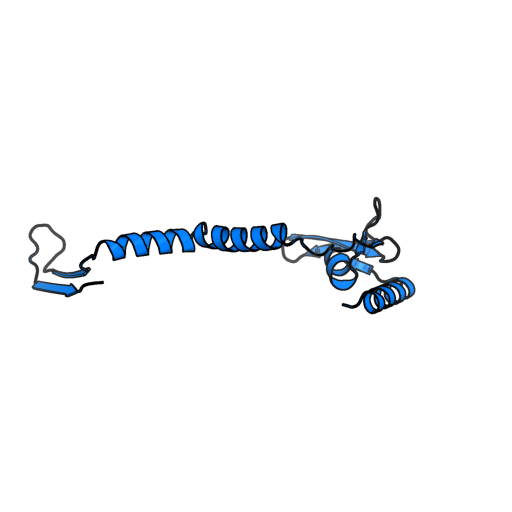9 SER A CA 1
ATOM 715 C C . SER A 1 89 ? -8.863 2.476 11.924 1.00 97.31 89 SER A C 1
ATOM 717 O O . SER A 1 89 ? -9.194 2.283 13.086 1.00 97.31 89 SER A O 1
ATOM 719 N N . GLY A 1 90 ? -7.813 3.241 11.603 1.00 97.12 90 GLY A N 1
ATOM 720 C CA . GLY A 1 90 ? -6.979 3.912 12.606 1.00 97.12 90 GLY A CA 1
ATOM 721 C C . GLY A 1 90 ? -7.747 4.953 13.420 1.00 97.12 90 GLY A C 1
ATOM 722 O O . GLY A 1 90 ? -7.634 4.985 14.644 1.00 97.12 90 GLY A O 1
ATOM 723 N N . ARG A 1 91 ? -8.590 5.753 12.759 1.00 97.06 91 ARG A N 1
ATOM 724 C CA . ARG A 1 91 ? -9.456 6.733 13.430 1.00 97.06 91 ARG A CA 1
ATOM 725 C C . ARG A 1 91 ? -10.513 6.065 14.309 1.00 97.06 91 ARG A C 1
ATOM 727 O O . ARG A 1 91 ? -10.716 6.513 15.430 1.00 97.06 91 ARG A O 1
ATOM 734 N N . MET A 1 92 ? -11.131 4.980 13.842 1.00 97.50 92 MET A N 1
ATOM 735 C CA . MET A 1 92 ? -12.100 4.214 14.639 1.00 97.50 92 MET A CA 1
ATOM 736 C C . MET A 1 92 ? -11.441 3.550 15.851 1.00 97.50 92 MET A C 1
ATOM 738 O O . MET A 1 92 ? -11.977 3.620 16.950 1.00 97.50 92 MET A O 1
ATOM 742 N N . ALA A 1 93 ? -10.249 2.970 15.683 1.00 96.50 93 ALA A N 1
ATOM 743 C CA . ALA A 1 93 ? -9.490 2.405 16.796 1.00 96.50 93 ALA A CA 1
ATOM 744 C C . ALA A 1 93 ? -9.132 3.474 17.836 1.00 96.50 93 ALA A C 1
ATOM 746 O O . ALA A 1 93 ? -9.222 3.219 19.034 1.00 96.50 93 ALA A O 1
ATOM 747 N N . ARG A 1 94 ? -8.775 4.689 17.391 1.00 94.62 94 ARG A N 1
ATOM 748 C CA . ARG A 1 94 ? -8.528 5.807 18.304 1.00 94.62 94 ARG A CA 1
ATOM 749 C C . ARG A 1 94 ? -9.788 6.207 19.071 1.00 94.62 94 ARG A C 1
ATOM 751 O O . ARG A 1 94 ? -9.719 6.364 20.280 1.00 94.62 94 ARG A O 1
ATOM 758 N N . GLN A 1 95 ? -10.922 6.318 18.388 1.00 96.06 95 GLN A N 1
ATOM 759 C CA . GLN A 1 95 ? -12.200 6.632 19.023 1.00 96.06 95 GLN A CA 1
ATOM 760 C C . GLN A 1 95 ? -12.615 5.563 20.046 1.00 96.06 95 GLN A C 1
ATOM 762 O O . GLN A 1 95 ? -13.014 5.906 21.152 1.00 96.06 95 GLN A O 1
ATOM 767 N N . ALA A 1 96 ? -12.465 4.279 19.710 1.00 95.31 96 ALA A N 1
ATOM 768 C CA . ALA A 1 96 ? -12.730 3.181 20.636 1.00 95.31 96 ALA A CA 1
ATOM 769 C C . ALA A 1 96 ? -11.804 3.232 21.861 1.00 95.31 96 ALA A C 1
ATOM 771 O O . ALA A 1 96 ? -12.267 3.082 22.986 1.00 95.31 96 ALA A O 1
ATOM 772 N N . TYR A 1 97 ? -10.511 3.503 21.655 1.00 95.50 97 TYR A N 1
ATOM 773 C CA . TYR A 1 97 ? -9.564 3.704 22.751 1.00 95.50 97 TYR A CA 1
ATOM 774 C C . TYR A 1 97 ? -9.979 4.869 23.657 1.00 95.50 97 TYR A C 1
ATOM 776 O O . TYR A 1 97 ? -9.956 4.727 24.878 1.00 95.50 97 TYR A O 1
ATOM 784 N N . ASP A 1 98 ? -10.373 6.006 23.077 1.00 95.94 98 ASP A N 1
ATOM 785 C CA . ASP A 1 98 ? -10.809 7.172 23.845 1.00 95.94 98 ASP A CA 1
ATOM 786 C C . ASP A 1 98 ? -12.082 6.845 24.658 1.00 95.94 98 ASP A C 1
ATOM 788 O O . ASP A 1 98 ? -12.169 7.246 25.813 1.00 95.94 98 ASP A O 1
ATOM 792 N N . TRP A 1 99 ? -13.023 6.055 24.118 1.00 95.12 99 TRP A N 1
ATOM 793 C CA . TRP A 1 99 ? -14.200 5.572 24.858 1.00 95.12 99 TRP A CA 1
ATOM 794 C C . TRP A 1 99 ? -13.847 4.636 26.015 1.00 95.12 99 TRP A C 1
ATOM 796 O O . TRP A 1 99 ? -14.334 4.840 27.122 1.00 95.12 99 TRP A O 1
ATOM 806 N N . LEU A 1 100 ? -12.980 3.647 25.788 1.00 95.69 100 LEU A N 1
ATOM 807 C CA . LEU A 1 100 ? -12.538 2.718 26.837 1.00 95.69 100 LEU A CA 1
ATOM 808 C C . LEU A 1 100 ? -11.726 3.433 27.927 1.00 95.69 100 LEU A C 1
ATOM 810 O O . LEU A 1 100 ? -11.816 3.089 29.101 1.00 95.69 100 LEU A O 1
ATOM 814 N N . SER A 1 101 ? -10.984 4.482 27.560 1.00 96.06 101 SER A N 1
ATOM 815 C CA . SER A 1 101 ? -10.204 5.295 28.505 1.00 96.06 101 SER A CA 1
ATOM 816 C C . SER A 1 101 ? -11.072 6.089 29.487 1.00 96.06 101 SER A C 1
ATOM 818 O O . SER A 1 101 ? -10.556 6.566 30.494 1.00 96.06 101 SER A O 1
ATOM 820 N N . LEU A 1 102 ? -12.375 6.234 29.218 1.00 96.12 102 LEU A N 1
ATOM 821 C CA . LEU A 1 102 ? -13.331 6.834 30.153 1.00 96.12 102 LEU A CA 1
ATOM 822 C C . LEU A 1 102 ? -13.812 5.849 31.232 1.00 96.12 102 LEU A C 1
ATOM 824 O O . LEU A 1 102 ? -14.685 6.218 32.012 1.00 96.12 102 LEU A O 1
ATOM 828 N N . ALA A 1 103 ? -13.254 4.632 31.277 1.00 94.75 103 ALA A N 1
ATOM 829 C CA . ALA A 1 103 ? -13.653 3.553 32.181 1.00 94.75 103 ALA A CA 1
ATOM 830 C C . ALA A 1 103 ? -15.177 3.310 32.158 1.00 94.75 103 ALA A C 1
ATOM 832 O O . ALA A 1 103 ? -15.850 3.489 33.177 1.00 94.75 103 ALA A O 1
ATOM 833 N N . PRO A 1 104 ? -15.749 2.975 30.983 1.00 95.38 104 PRO A N 1
ATOM 834 C CA . PRO A 1 104 ? -17.182 2.774 30.866 1.00 95.38 104 PRO A CA 1
ATOM 835 C C . PRO A 1 104 ? -17.621 1.519 31.628 1.00 95.38 104 PRO A C 1
ATOM 837 O O . PRO A 1 104 ? -16.856 0.572 31.794 1.00 95.38 104 PRO A O 1
ATOM 840 N N . LEU A 1 105 ? -18.889 1.510 32.034 1.00 95.44 105 LEU A N 1
ATOM 841 C CA . LEU A 1 105 ? -19.579 0.307 32.484 1.00 95.44 105 LEU A CA 1
ATOM 842 C C . LEU A 1 105 ? -20.475 -0.192 31.353 1.00 95.44 105 LEU A C 1
ATOM 844 O O . LEU A 1 105 ? -21.215 0.590 30.751 1.00 95.44 105 LEU A O 1
ATOM 848 N N . PHE A 1 106 ? -20.414 -1.489 31.082 1.00 93.94 106 PHE A N 1
ATOM 849 C CA . PHE A 1 106 ? -21.314 -2.161 30.159 1.00 93.94 106 PHE A CA 1
ATOM 850 C C . PHE A 1 106 ? -22.502 -2.716 30.936 1.00 93.94 106 PHE A C 1
ATOM 852 O O . PHE A 1 106 ? -22.332 -3.383 31.958 1.00 93.94 106 PHE A O 1
ATOM 859 N N . LEU A 1 107 ? -23.698 -2.398 30.447 1.00 95.25 107 LEU A N 1
ATOM 860 C CA . LEU A 1 107 ? -24.972 -2.777 31.041 1.00 95.25 107 LEU A CA 1
ATOM 861 C C . LEU A 1 107 ? -25.729 -3.656 30.059 1.00 95.25 107 LEU A C 1
ATOM 863 O O . LEU A 1 107 ? -25.886 -3.284 28.895 1.00 95.25 107 LEU A O 1
ATOM 867 N N . ASP A 1 108 ? -26.215 -4.778 30.562 1.00 94.88 108 ASP A N 1
ATOM 868 C CA . ASP A 1 108 ? -27.157 -5.644 29.869 1.00 94.88 108 ASP A CA 1
ATOM 869 C C . ASP A 1 108 ? -28.406 -5.771 30.738 1.00 94.88 108 ASP A C 1
ATOM 871 O O . ASP A 1 108 ? -28.298 -5.990 31.946 1.00 94.88 108 ASP A O 1
ATOM 875 N N . THR A 1 109 ? -29.585 -5.542 30.164 1.00 93.94 109 THR A N 1
ATOM 876 C CA . THR A 1 109 ? -30.834 -5.479 30.933 1.00 93.94 109 THR A CA 1
ATOM 877 C C . THR A 1 109 ? -31.927 -6.280 30.260 1.00 93.94 109 THR A C 1
ATOM 879 O O . THR A 1 109 ? -32.255 -6.013 29.104 1.00 93.94 109 THR A O 1
ATOM 882 N N . GLU A 1 110 ? -32.561 -7.161 31.024 1.00 96.81 110 GLU A N 1
ATOM 883 C CA . GLU A 1 110 ? -33.763 -7.877 30.607 1.00 96.81 110 GLU A CA 1
ATOM 884 C C . GLU A 1 110 ? -34.988 -7.193 31.213 1.00 96.81 110 GLU A C 1
ATOM 886 O O . GLU A 1 110 ? -35.043 -6.948 32.423 1.00 96.81 110 GLU A O 1
ATOM 891 N N . THR A 1 111 ? -35.974 -6.860 30.382 1.00 96.81 111 THR A N 1
ATOM 892 C CA . THR A 1 111 ? -37.158 -6.095 30.795 1.00 96.81 111 THR A CA 1
ATOM 893 C C . THR A 1 111 ? -38.450 -6.826 30.452 1.00 96.81 111 THR A C 1
ATOM 895 O O . THR A 1 111 ? -38.505 -7.672 29.561 1.00 96.81 111 THR A O 1
ATOM 898 N N . THR A 1 112 ? -39.537 -6.481 31.143 1.00 96.69 112 THR A N 1
ATOM 899 C CA . THR A 1 112 ? -40.872 -7.030 30.844 1.00 96.69 112 THR A CA 1
ATOM 900 C C . THR A 1 112 ? -41.474 -6.495 29.538 1.00 96.69 112 THR A C 1
ATOM 902 O O . THR A 1 112 ? -42.465 -7.037 29.048 1.00 96.69 112 THR A O 1
ATOM 905 N N . GLY A 1 113 ? -40.889 -5.441 28.959 1.00 94.56 113 GLY A N 1
ATOM 906 C CA . GLY A 1 113 ? -41.375 -4.763 27.761 1.00 94.56 113 GLY A CA 1
ATOM 907 C C . GLY A 1 113 ? -40.467 -3.612 27.312 1.00 94.56 113 GLY A C 1
ATOM 908 O O . GLY A 1 113 ? -39.404 -3.382 27.884 1.00 94.56 113 GLY A O 1
ATOM 909 N N . LEU A 1 114 ? -40.887 -2.890 26.268 1.00 95.00 114 LEU A N 1
ATOM 910 C CA . LEU A 1 114 ? -40.114 -1.799 25.644 1.00 95.00 114 LEU A CA 1
ATOM 911 C C . LEU A 1 114 ? -40.658 -0.396 25.954 1.00 95.00 114 LEU A C 1
ATOM 913 O O . LEU A 1 114 ? -40.102 0.596 25.480 1.00 95.00 114 LEU A O 1
ATOM 917 N N . ASP A 1 115 ? -41.776 -0.304 26.674 1.00 95.12 115 ASP A N 1
ATOM 918 C CA . ASP A 1 115 ? -42.369 0.977 27.044 1.00 95.12 115 ASP A CA 1
ATOM 919 C C . ASP A 1 115 ? -41.776 1.526 28.349 1.00 95.12 115 ASP A C 1
ATOM 921 O O . ASP A 1 115 ? -40.977 0.890 29.033 1.00 95.12 115 ASP A O 1
ATOM 925 N N . ASN A 1 116 ? -42.161 2.752 28.690 1.00 93.69 116 ASN A N 1
ATOM 926 C CA . ASN A 1 116 ? -41.694 3.441 29.890 1.00 93.69 116 ASN A CA 1
ATOM 927 C C . ASN A 1 116 ? -42.343 2.942 31.194 1.00 93.69 116 ASN A C 1
ATOM 929 O O . ASN A 1 116 ? -42.046 3.490 32.255 1.00 93.69 116 ASN A O 1
ATOM 933 N N . THR A 1 117 ? -43.241 1.960 31.115 1.00 95.56 117 THR A N 1
ATOM 934 C CA . THR A 1 117 ? -43.853 1.281 32.263 1.00 95.56 117 THR A CA 1
ATOM 935 C C . THR A 1 117 ? -43.278 -0.116 32.489 1.00 95.56 117 THR A C 1
ATOM 937 O O . THR A 1 117 ? -43.587 -0.734 33.506 1.00 95.56 117 THR A O 1
ATOM 940 N N . ALA A 1 118 ? -42.430 -0.601 31.577 1.00 96.00 118 ALA A N 1
ATOM 941 C CA . ALA A 1 118 ? -41.734 -1.867 31.710 1.00 96.00 118 ALA A CA 1
ATOM 942 C C . ALA A 1 118 ? -40.791 -1.869 32.922 1.00 96.00 118 ALA A C 1
ATOM 944 O O . ALA A 1 118 ? -40.122 -0.882 33.232 1.00 96.00 118 ALA A O 1
ATOM 945 N N . GLU A 1 119 ? -40.722 -3.016 33.586 1.00 95.56 119 GLU A N 1
ATOM 946 C CA . GLU A 1 119 ? -39.879 -3.243 34.755 1.00 95.56 119 GLU A CA 1
ATOM 947 C C . GLU A 1 119 ? -38.609 -3.993 34.340 1.00 95.56 119 GLU A C 1
ATOM 949 O O . GLU A 1 119 ? -38.636 -4.826 33.428 1.00 95.56 119 GLU A O 1
ATOM 954 N N . ALA A 1 120 ? -37.495 -3.707 35.016 1.00 94.25 120 ALA A N 1
ATOM 955 C CA . ALA A 1 120 ? -36.262 -4.473 34.865 1.00 94.25 120 ALA A CA 1
ATOM 956 C C . ALA A 1 120 ? -36.357 -5.776 35.673 1.00 94.25 120 ALA A C 1
ATOM 958 O O . ALA A 1 120 ? -36.640 -5.747 36.871 1.00 94.25 120 ALA A O 1
ATOM 959 N N . LEU A 1 121 ? -36.109 -6.906 35.015 1.00 96.06 121 LEU A N 1
ATOM 960 C CA . LEU A 1 121 ? -36.087 -8.238 35.620 1.00 96.06 121 LEU A CA 1
ATOM 961 C C . LEU A 1 121 ? -34.672 -8.631 36.056 1.00 96.06 121 LEU A C 1
ATOM 963 O O . LEU A 1 121 ? -34.489 -9.185 37.138 1.00 96.06 121 LEU A O 1
ATOM 967 N N . GLU A 1 122 ? -33.677 -8.320 35.223 1.00 96.81 122 GLU A N 1
ATOM 968 C CA . GLU A 1 122 ? -32.266 -8.633 35.448 1.00 96.81 122 GLU A CA 1
ATOM 969 C C . GLU A 1 122 ? -31.377 -7.493 34.937 1.00 96.81 122 GLU A C 1
ATOM 971 O O . GLU A 1 122 ? -31.695 -6.846 33.937 1.00 96.81 122 GLU A O 1
ATOM 976 N N . ILE A 1 123 ? -30.267 -7.240 35.642 1.00 95.38 123 ILE A N 1
ATOM 977 C CA . ILE A 1 123 ? -29.233 -6.281 35.240 1.00 95.38 123 ILE A CA 1
ATOM 978 C C . ILE A 1 123 ? -27.865 -6.953 35.371 1.00 95.38 123 ILE A C 1
ATOM 980 O O . ILE A 1 123 ? -27.386 -7.197 36.481 1.00 95.38 123 ILE A O 1
ATOM 984 N N . GLY A 1 124 ? -27.226 -7.208 34.233 1.00 95.69 124 GLY A N 1
ATOM 985 C CA . GLY A 1 124 ? -25.818 -7.567 34.134 1.00 95.69 124 GLY A CA 1
ATOM 986 C C . GLY A 1 124 ? -24.950 -6.312 34.062 1.00 95.69 124 GLY A C 1
ATOM 987 O O . GLY A 1 124 ? -25.273 -5.359 33.351 1.00 95.69 124 GLY A O 1
ATOM 988 N N . LEU A 1 125 ? -23.841 -6.301 34.802 1.00 95.88 125 LEU A N 1
ATOM 989 C CA . LEU A 1 125 ? -22.910 -5.175 34.832 1.00 95.88 125 LEU A CA 1
ATOM 990 C C . LEU A 1 125 ? -21.472 -5.684 34.780 1.00 95.88 125 LEU A C 1
ATOM 992 O O . LEU A 1 125 ? -21.093 -6.563 35.553 1.00 95.88 125 LEU A O 1
ATOM 996 N N . THR A 1 126 ? -20.674 -5.113 33.881 1.00 94.81 1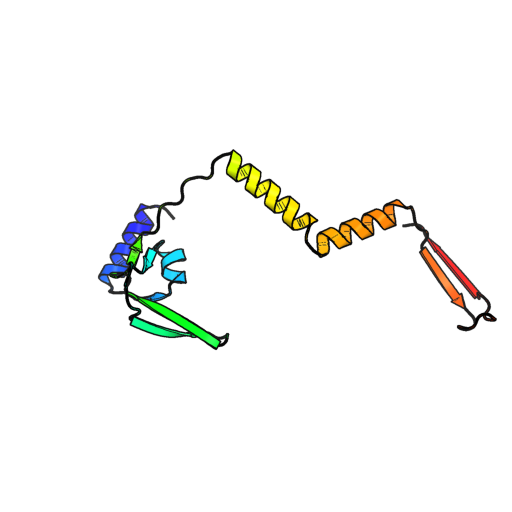26 THR A N 1
ATOM 997 C CA . THR A 1 126 ? -19.234 -5.384 33.787 1.00 94.81 126 THR A CA 1
ATOM 998 C C . THR A 1 126 ? -18.465 -4.111 33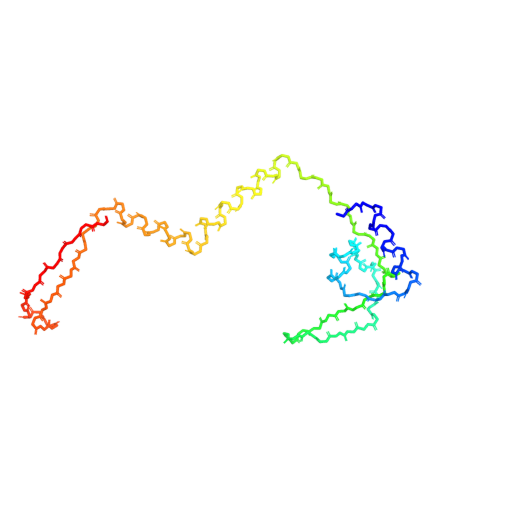.462 1.00 94.81 126 THR A C 1
ATOM 1000 O O . THR A 1 126 ? -19.002 -3.173 32.869 1.00 94.81 126 THR A O 1
ATOM 1003 N N . ASP A 1 127 ? -17.203 -4.072 33.871 1.00 93.38 127 ASP A N 1
ATOM 1004 C CA . ASP A 1 127 ? -16.231 -3.092 33.401 1.00 93.38 127 ASP A CA 1
ATOM 1005 C C . ASP A 1 127 ? -15.654 -3.496 32.031 1.00 93.38 127 ASP A C 1
ATOM 1007 O O . ASP A 1 127 ? -16.098 -4.473 31.413 1.00 93.38 127 ASP A O 1
ATOM 1011 N N . ALA A 1 128 ? -14.745 -2.658 31.526 1.00 85.38 128 ALA A N 1
ATOM 1012 C CA . ALA A 1 128 ? -14.199 -2.694 30.174 1.00 85.38 128 ALA A CA 1
ATOM 1013 C C . ALA A 1 128 ? -12.885 -3.455 30.003 1.00 85.38 128 ALA A C 1
ATOM 1015 O O . ALA A 1 128 ? -12.044 -3.408 30.926 1.00 85.38 128 ALA A O 1
#

Secondary structure (DSSP, 8-state):
--HHHHHHHHHHHHHTT-EEEHHHHHHHS-EEEPTTPPPSEEEE-TTS-EEEEEEGGGEEEPPP-PPPPHHHHHHHHHHHHHHHHHSHHHHHHHHHHHHHTT-PPEEEEEES-SSTTPPEEEEEEE--

Organism: NCBI:txid192955

pLDDT: mean 94.08, std 4.24, range [62.5, 97.94]

Foldseek 3Di:
DDPVVLVVVLVVLLVVQDKDWQVCCCPRNQKHADVVFDFPDWDADPVRDITGIGGSVRIDHHDDDDDDDPVRVVVVVVVVVVCCCPDPVNVVVVVVVVVLVVFDKDWDWDWPDDDPPIDTPDIDIDTD

Sequence (128 aa):
MNNDELATRRAQAIAEDRCFSKERLRDEFRMKPAPGAEPVKWYKNTYGGRFAVYRIADCVPMREKRPLTSKQLLAGQRLSVLSRLNSTSGRMARQAYDWLSLAPLFLDTETTGLDNTAEALEIGLTDA